Protein AF-A0A929SU99-F1 (afdb_monomer)

Mean predicted aligned error: 10.59 Å

Solvent-accessible surface area (backbone atoms only — not comparable to full-atom values): 3731 Å² total; per-residue (Å²): 122,69,65,66,60,53,49,75,73,48,68,59,95,90,30,57,58,52,69,75,58,53,70,66,58,55,52,54,51,48,53,52,53,53,52,48,15,62,76,49,76,50,62,45,57,76,50,48,67,58,52,51,52,51,50,52,53,71,32,48,44,76,104

Secondary structure (DSSP, 8-state):
-HHHHHHHH-EETTEEEEE---HHHHHHHHHHHHHHHHHTTTGGGGTHHHHHHHHHHHTEEE-

pLDDT: mean 71.85, std 15.58, range [47.81, 91.44]

Structure (mmCIF, N/CA/C/O backbone):
data_AF-A0A929SU99-F1
#
_entry.id   AF-A0A929SU99-F1
#
loop_
_atom_site.group_PDB
_atom_site.id
_atom_site.type_symbol
_atom_site.label_atom_id
_atom_site.label_alt_id
_atom_site.label_comp_id
_atom_site.label_asym_id
_atom_site.label_entity_id
_atom_site.label_seq_id
_atom_site.pdbx_PDB_ins_code
_atom_site.Cartn_x
_atom_site.Cartn_y
_atom_site.Cartn_z
_atom_site.occupancy
_at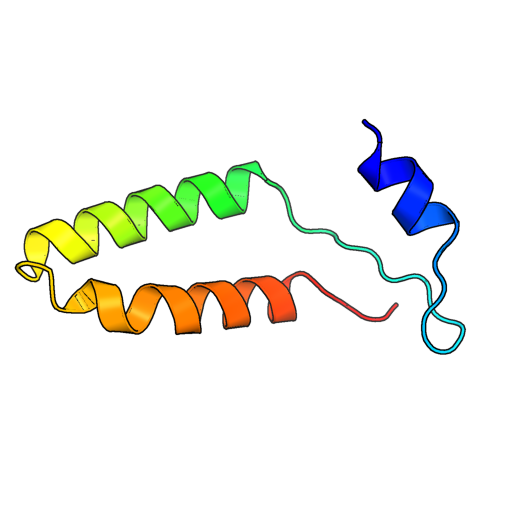om_site.B_iso_or_equiv
_atom_site.auth_seq_id
_atom_site.auth_comp_id
_atom_site.auth_asym_id
_atom_site.auth_atom_id
_atom_site.pdbx_PDB_model_num
ATOM 1 N N . MET A 1 1 ? -9.101 11.092 11.529 1.00 52.16 1 MET A N 1
ATOM 2 C CA . MET A 1 1 ? -9.908 11.414 12.728 1.00 52.16 1 MET A CA 1
ATOM 3 C C . MET A 1 1 ? -11.241 10.659 12.740 1.00 52.16 1 MET A C 1
ATOM 5 O O . MET A 1 1 ? -11.505 10.012 13.735 1.00 52.16 1 MET A O 1
ATOM 9 N N . ILE A 1 2 ? -12.012 10.626 11.643 1.00 54.38 2 ILE A N 1
ATOM 10 C CA . ILE A 1 2 ? -13.308 9.906 11.573 1.00 54.38 2 ILE A CA 1
ATOM 11 C C . ILE A 1 2 ? -13.169 8.369 11.590 1.00 54.38 2 ILE A C 1
ATOM 13 O O . ILE A 1 2 ? -13.902 7.705 12.311 1.00 54.38 2 ILE A O 1
ATOM 17 N N . LYS A 1 3 ? -12.172 7.794 10.900 1.00 49.94 3 LYS A N 1
ATOM 18 C CA . LYS A 1 3 ? -12.005 6.328 10.842 1.00 49.94 3 LYS A CA 1
ATOM 19 C C . LYS A 1 3 ? -11.763 5.655 12.196 1.00 49.94 3 LYS A C 1
ATOM 21 O O . LYS A 1 3 ? -12.223 4.546 12.393 1.00 49.94 3 LYS A O 1
ATOM 26 N N . ARG A 1 4 ? -11.100 6.334 13.142 1.00 51.22 4 ARG A N 1
ATOM 27 C CA . ARG A 1 4 ? -10.804 5.762 14.468 1.00 51.22 4 ARG A CA 1
ATOM 28 C C . ARG A 1 4 ? -12.074 5.502 15.290 1.00 51.22 4 ARG A C 1
ATOM 30 O O . ARG A 1 4 ? -12.091 4.568 16.071 1.00 51.22 4 ARG A O 1
ATOM 37 N N . TRP A 1 5 ? -13.125 6.294 15.072 1.00 59.03 5 TRP A N 1
ATOM 38 C CA . TRP A 1 5 ? -14.422 6.128 15.736 1.00 59.03 5 TRP A CA 1
ATOM 39 C C . TRP A 1 5 ? -15.261 5.003 15.106 1.00 59.03 5 TRP A C 1
ATOM 41 O O . TRP A 1 5 ? -15.981 4.288 15.792 1.00 59.03 5 TRP A O 1
ATOM 51 N N . GLU A 1 6 ? -15.129 4.808 13.795 1.00 53.28 6 GLU A N 1
ATOM 52 C CA . GLU A 1 6 ? -15.862 3.785 13.043 1.00 53.28 6 GLU A CA 1
ATOM 53 C C . GLU A 1 6 ? -15.301 2.371 13.297 1.00 53.28 6 GLU A C 1
ATOM 55 O O . GLU A 1 6 ? -16.061 1.405 13.387 1.00 53.28 6 GLU A O 1
ATOM 60 N N . THR A 1 7 ? -13.983 2.251 13.511 1.00 50.84 7 THR A N 1
ATOM 61 C CA . THR A 1 7 ? -13.330 0.990 13.903 1.00 50.84 7 THR A CA 1
ATOM 62 C C . THR A 1 7 ? -13.630 0.582 15.351 1.00 50.84 7 THR A C 1
ATOM 64 O O . THR A 1 7 ? -13.684 -0.608 15.638 1.00 50.84 7 THR A O 1
ATOM 67 N N . GLU A 1 8 ? -13.877 1.531 16.265 1.00 53.56 8 GLU A N 1
ATOM 68 C CA . GLU A 1 8 ? -14.288 1.222 17.650 1.00 53.56 8 GLU A CA 1
ATOM 69 C C . GLU A 1 8 ? -15.717 0.661 17.746 1.00 53.56 8 GLU A C 1
ATOM 71 O O . GLU A 1 8 ? -16.041 -0.035 18.705 1.00 53.56 8 GLU A O 1
ATOM 76 N N . HIS A 1 9 ? -16.566 0.918 16.746 1.00 52.66 9 HIS A N 1
ATOM 77 C CA . HIS A 1 9 ? -17.963 0.471 16.732 1.00 52.66 9 HIS A CA 1
ATOM 78 C C . HIS A 1 9 ? -18.267 -0.657 15.736 1.00 52.66 9 HIS A C 1
ATOM 80 O O . HIS A 1 9 ? -19.406 -1.128 15.689 1.00 52.66 9 HIS A O 1
ATOM 86 N N . THR A 1 10 ? -17.275 -1.131 14.976 1.00 47.81 10 THR A N 1
ATOM 87 C CA . THR A 1 10 ? -17.464 -2.207 13.993 1.00 47.81 10 THR A CA 1
ATOM 88 C C . THR A 1 10 ? -16.760 -3.478 14.454 1.00 47.81 10 THR A C 1
ATOM 90 O O . THR A 1 10 ? -15.545 -3.617 14.343 1.00 47.81 10 THR A O 1
ATOM 93 N N . TYR A 1 11 ? -17.548 -4.425 14.959 1.00 51.38 11 TYR A N 1
ATOM 94 C CA . TYR A 1 11 ? -17.096 -5.765 15.324 1.00 51.38 11 TYR A CA 1
ATOM 95 C C . TYR A 1 11 ? -17.394 -6.732 14.177 1.00 51.38 11 TYR A C 1
ATOM 97 O O . TYR A 1 11 ? -18.546 -6.856 13.760 1.00 51.38 11 TYR A O 1
ATOM 105 N N . ILE A 1 12 ? -16.378 -7.448 13.693 1.00 54.62 12 ILE A N 1
ATOM 106 C CA . ILE A 1 12 ? -16.550 -8.563 12.754 1.00 54.62 12 ILE A CA 1
ATOM 107 C C . ILE A 1 12 ? -16.223 -9.848 13.522 1.00 54.62 12 ILE A C 1
ATOM 109 O O . ILE A 1 12 ? -15.164 -9.963 14.128 1.00 54.62 12 ILE A O 1
ATOM 113 N N . GLU A 1 13 ? -17.177 -10.782 13.574 1.00 49.81 13 GLU A N 1
ATOM 114 C CA . GLU A 1 13 ? -17.046 -12.084 14.261 1.00 49.81 13 GLU A CA 1
ATOM 115 C C . GLU A 1 13 ? -16.635 -12.018 15.749 1.00 49.81 13 GLU A C 1
ATOM 117 O O . GLU A 1 13 ? -15.934 -12.887 16.263 1.00 49.81 13 GLU A O 1
ATOM 122 N N . GLY A 1 14 ? -17.083 -10.988 16.479 1.00 51.88 14 GLY A N 1
ATOM 123 C CA . GLY A 1 14 ? -16.820 -10.857 17.920 1.00 51.88 14 GLY A CA 1
ATOM 124 C C . GLY A 1 14 ? -15.373 -10.498 18.272 1.00 51.88 14 GLY A C 1
ATOM 125 O O . GLY A 1 14 ? -15.026 -10.477 19.452 1.00 51.88 14 GLY A O 1
ATOM 126 N N . LYS A 1 15 ? -14.545 -10.181 17.271 1.00 50.31 15 LYS A N 1
ATOM 127 C CA . LYS A 1 15 ? -13.169 -9.728 17.453 1.00 50.31 15 LYS A CA 1
ATOM 128 C C . LYS A 1 15 ? -13.006 -8.317 16.907 1.00 50.31 15 LYS A C 1
ATOM 130 O O . LYS A 1 15 ? -13.498 -7.986 15.829 1.00 50.31 15 LYS A O 1
ATOM 135 N N . GLN A 1 16 ? -12.356 -7.463 17.687 1.00 53.38 16 GLN A N 1
ATOM 136 C CA . GLN A 1 16 ? -12.034 -6.112 17.253 1.00 53.38 16 GLN A CA 1
ATOM 137 C C . GLN A 1 16 ? -10.988 -6.215 16.138 1.00 53.38 16 GLN A C 1
ATOM 139 O O . GLN A 1 16 ? -9.942 -6.834 16.319 1.00 53.38 16 GLN A O 1
ATOM 144 N N . LEU A 1 17 ? -11.292 -5.654 14.969 1.00 53.69 17 LEU A N 1
ATOM 145 C CA . LEU A 1 17 ? -10.312 -5.521 13.897 1.00 53.69 17 LEU A CA 1
ATOM 146 C C . LEU A 1 17 ? -9.372 -4.383 14.275 1.00 53.69 17 LEU A C 1
ATOM 148 O O . LEU A 1 17 ? -9.701 -3.207 14.108 1.00 53.69 17 LEU A O 1
ATOM 152 N N . GLU A 1 18 ? -8.216 -4.731 14.825 1.00 54.81 18 GLU A N 1
ATOM 153 C CA . GLU A 1 18 ? -7.166 -3.761 15.077 1.00 54.81 18 GLU A CA 1
ATOM 154 C C . GLU A 1 18 ? -6.373 -3.581 13.784 1.00 54.81 18 GLU A C 1
ATOM 156 O O . GLU A 1 18 ? -5.539 -4.398 13.402 1.00 54.81 18 GLU A O 1
ATOM 161 N N . PHE A 1 19 ? -6.685 -2.510 13.058 1.00 57.53 19 PHE A N 1
ATOM 162 C CA . PHE A 1 19 ? -5.856 -2.088 11.940 1.00 57.53 19 PHE A CA 1
ATOM 163 C C . PHE A 1 19 ? -4.611 -1.402 12.508 1.00 57.53 19 PHE A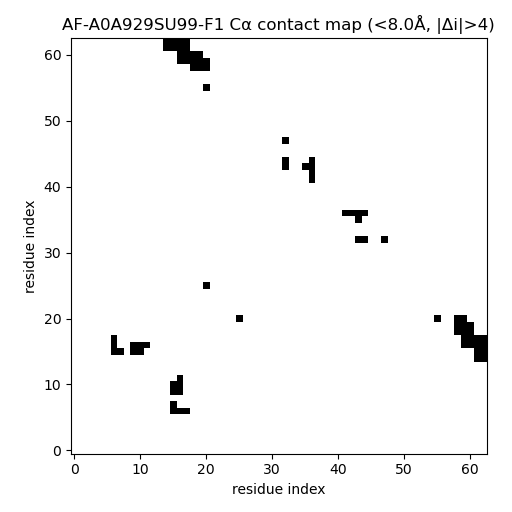 C 1
ATOM 165 O O . PHE A 1 19 ? -4.580 -0.182 12.679 1.00 57.53 19 PHE A O 1
ATOM 172 N N . THR A 1 20 ? -3.582 -2.190 12.815 1.00 60.47 20 THR A N 1
ATOM 173 C CA . THR A 1 20 ? -2.268 -1.707 13.272 1.00 60.47 20 THR A CA 1
ATOM 174 C C . TH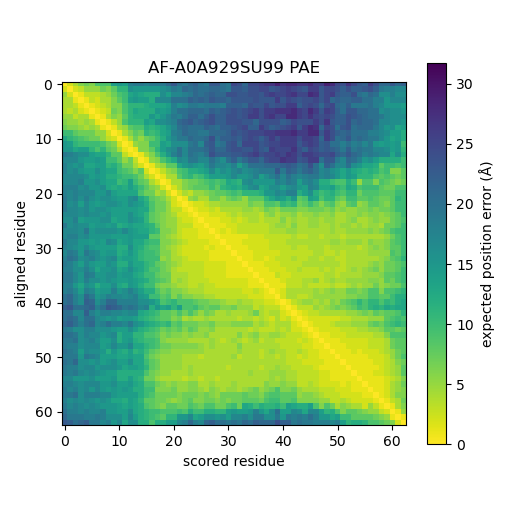R A 1 20 ? -1.408 -1.196 12.105 1.00 60.47 20 THR A C 1
ATOM 176 O O . THR A 1 20 ? -0.189 -1.109 12.208 1.00 60.47 20 THR A O 1
ATOM 179 N N . GLY A 1 21 ? -2.020 -0.869 10.963 1.00 59.66 21 GLY A N 1
ATOM 180 C CA . GLY A 1 21 ? -1.310 -0.349 9.800 1.00 59.66 21 GLY A CA 1
ATOM 181 C C . GLY A 1 21 ? -0.891 1.103 10.010 1.00 59.66 21 GLY A C 1
ATOM 182 O O . GLY A 1 21 ? -1.735 2.004 10.024 1.00 59.66 21 GLY A O 1
ATOM 183 N N . ASP A 1 22 ? 0.415 1.346 10.124 1.00 72.31 22 ASP A N 1
ATOM 184 C CA . ASP A 1 22 ? 0.950 2.704 10.174 1.00 72.31 22 ASP A CA 1
ATOM 185 C C . ASP A 1 22 ? 0.868 3.347 8.772 1.00 72.31 22 ASP A C 1
ATOM 187 O O . ASP A 1 22 ? 1.428 2.819 7.800 1.00 72.31 22 ASP A O 1
ATOM 191 N N . PRO A 1 23 ? 0.180 4.494 8.612 1.00 69.00 23 PRO A N 1
ATOM 192 C CA . PRO A 1 23 ? 0.084 5.170 7.320 1.00 69.00 23 PRO A CA 1
ATOM 193 C C . PRO A 1 23 ? 1.454 5.599 6.760 1.00 69.00 23 PRO A C 1
ATOM 195 O O . PRO A 1 23 ? 1.598 5.737 5.542 1.00 69.00 23 PRO A O 1
ATOM 198 N N . PHE A 1 24 ? 2.472 5.773 7.610 1.00 74.75 24 PHE A N 1
ATOM 199 C CA . PHE A 1 24 ? 3.849 6.053 7.204 1.00 74.75 24 PHE A CA 1
ATOM 200 C C . PHE A 1 24 ? 4.532 4.836 6.564 1.00 74.75 24 PHE A C 1
ATOM 202 O O . PHE A 1 24 ? 5.3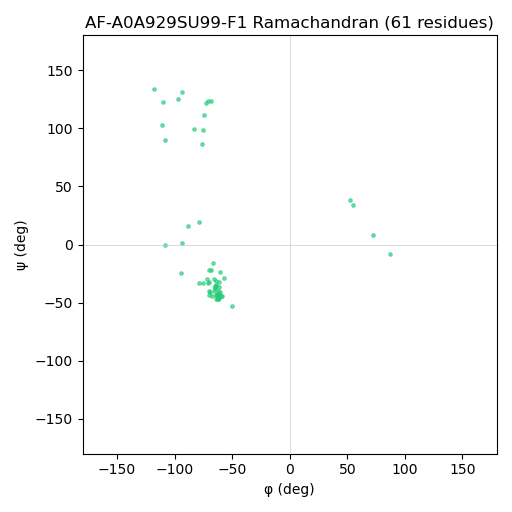27 4.985 5.628 1.00 74.75 24 PHE A O 1
ATOM 209 N N . GLU A 1 25 ? 4.194 3.622 7.009 1.00 77.06 25 GLU A N 1
ATOM 210 C CA . GLU A 1 25 ? 4.707 2.391 6.409 1.00 77.06 25 GLU A CA 1
ATOM 211 C C . GLU A 1 25 ? 4.155 2.210 4.989 1.00 77.06 25 GLU A C 1
ATOM 213 O O . GLU A 1 25 ? 4.915 1.949 4.051 1.00 77.06 25 GLU A O 1
ATOM 218 N N . LEU A 1 26 ? 2.851 2.448 4.802 1.00 80.00 26 LEU A N 1
ATOM 219 C CA . LEU A 1 26 ? 2.218 2.422 3.482 1.00 80.00 26 LEU A CA 1
ATOM 220 C C . LEU A 1 26 ? 2.855 3.452 2.533 1.00 80.00 26 LEU A C 1
ATOM 222 O O . LEU A 1 26 ? 3.168 3.134 1.384 1.00 80.00 26 LEU A O 1
ATOM 226 N N . PHE A 1 27 ? 3.089 4.676 3.016 1.00 82.06 27 PHE A N 1
ATOM 227 C CA . PHE A 1 27 ? 3.707 5.747 2.230 1.00 82.06 27 PHE A CA 1
ATOM 228 C C . PHE A 1 27 ? 5.130 5.385 1.778 1.00 82.06 27 PHE A C 1
ATOM 230 O O . PHE A 1 27 ? 5.488 5.568 0.611 1.00 82.06 27 PHE A O 1
ATOM 237 N N . SER A 1 28 ? 5.916 4.788 2.676 1.00 83.56 28 SER A N 1
ATOM 238 C CA . SER A 1 28 ? 7.274 4.324 2.380 1.00 83.56 28 SER A CA 1
ATOM 239 C C . SER A 1 28 ? 7.284 3.207 1.328 1.00 83.56 28 SER A C 1
ATOM 241 O O . SER A 1 28 ? 8.072 3.253 0.379 1.00 83.56 28 SER A O 1
ATOM 243 N N . LYS A 1 29 ? 6.369 2.228 1.427 1.00 86.00 29 LYS A N 1
ATOM 244 C CA . LYS A 1 29 ? 6.225 1.158 0.418 1.00 86.00 29 LYS A CA 1
ATOM 245 C C . LYS A 1 29 ? 5.769 1.700 -0.937 1.00 86.00 29 LYS A C 1
ATOM 247 O O . LYS A 1 29 ? 6.270 1.247 -1.967 1.00 86.00 29 LYS A O 1
ATOM 252 N N . TYR A 1 30 ? 4.891 2.703 -0.946 1.00 85.62 30 TYR A N 1
ATOM 253 C CA . TYR A 1 30 ? 4.411 3.331 -2.176 1.00 85.62 30 TYR A CA 1
ATOM 254 C C . T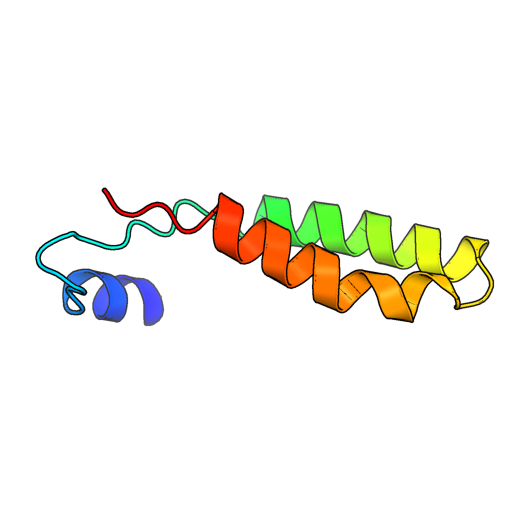YR A 1 30 ? 5.544 4.005 -2.962 1.00 85.62 30 TYR A C 1
ATOM 256 O O . TYR A 1 30 ? 5.636 3.808 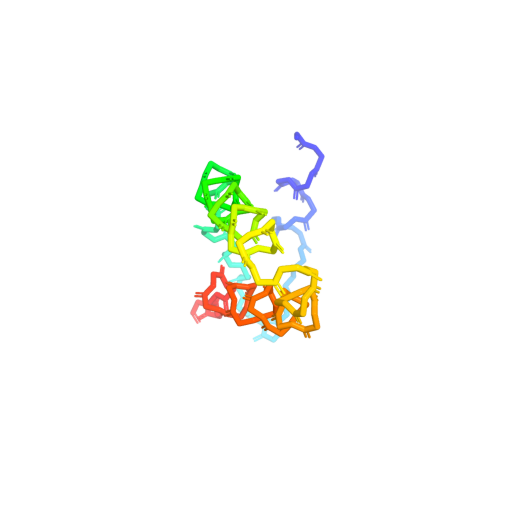-4.172 1.00 85.62 30 TYR A O 1
ATOM 264 N N . ILE A 1 31 ? 6.455 4.718 -2.284 1.00 89.44 31 ILE A N 1
ATOM 265 C CA . ILE A 1 31 ? 7.654 5.316 -2.904 1.00 89.44 31 ILE A CA 1
ATOM 266 C C . ILE A 1 31 ? 8.532 4.246 -3.565 1.00 89.44 31 ILE A C 1
ATOM 268 O O . ILE A 1 31 ? 8.969 4.420 -4.705 1.00 89.44 31 ILE A O 1
ATOM 272 N N . ILE A 1 32 ? 8.753 3.118 -2.882 1.00 88.31 32 ILE A N 1
ATOM 273 C CA . ILE A 1 32 ? 9.550 2.001 -3.408 1.00 88.31 32 ILE A CA 1
ATOM 274 C C . ILE A 1 32 ? 8.892 1.417 -4.665 1.00 88.31 32 ILE A C 1
ATOM 276 O O . ILE A 1 32 ? 9.560 1.226 -5.681 1.00 88.31 32 ILE A O 1
ATOM 280 N N . TRP A 1 33 ? 7.581 1.167 -4.641 1.00 88.69 33 TRP A N 1
ATOM 281 C CA . TRP A 1 33 ? 6.859 0.647 -5.807 1.00 88.69 33 TRP A CA 1
ATOM 282 C C . TRP A 1 33 ? 6.849 1.626 -6.982 1.00 88.69 33 TRP A C 1
ATOM 284 O O . TRP A 1 33 ? 6.968 1.198 -8.132 1.00 88.69 33 TRP A O 1
ATOM 294 N N . TRP A 1 34 ? 6.769 2.928 -6.707 1.00 87.94 34 TRP A N 1
ATOM 295 C CA . TRP A 1 34 ? 6.882 3.973 -7.724 1.00 87.94 34 TRP A CA 1
ATOM 296 C C . TRP A 1 34 ? 8.253 3.944 -8.407 1.00 87.94 34 TRP A C 1
ATOM 298 O O . TRP A 1 34 ? 8.340 3.926 -9.635 1.00 87.94 34 TRP A O 1
ATOM 308 N N . PHE A 1 35 ? 9.325 3.838 -7.620 1.00 91.25 35 PHE A N 1
ATOM 309 C CA . PHE A 1 35 ? 10.691 3.733 -8.130 1.00 91.25 35 PHE A CA 1
ATOM 310 C C . PHE A 1 35 ? 10.910 2.462 -8.969 1.00 91.25 35 PHE A C 1
ATOM 312 O O . PHE A 1 35 ? 11.446 2.532 -10.075 1.00 91.25 35 PHE A O 1
ATOM 319 N N . LEU A 1 36 ? 10.417 1.307 -8.503 1.00 89.81 36 LEU A N 1
ATOM 320 C CA . LEU A 1 36 ? 10.446 0.054 -9.270 1.00 89.81 36 LEU A CA 1
ATOM 321 C C . LEU A 1 36 ? 9.657 0.147 -10.581 1.00 89.81 36 LEU A C 1
ATOM 323 O O . LEU A 1 36 ? 10.074 -0.413 -11.596 1.00 89.81 36 LEU A O 1
ATOM 327 N N . THR A 1 37 ? 8.538 0.870 -10.587 1.00 88.75 37 THR A N 1
ATOM 328 C CA . THR A 1 37 ? 7.731 1.087 -11.795 1.00 88.75 37 THR A CA 1
ATOM 329 C C . THR A 1 37 ? 8.486 1.910 -12.828 1.00 88.75 37 THR A C 1
ATOM 331 O O . THR A 1 37 ? 8.466 1.555 -14.001 1.00 88.75 37 THR A O 1
ATOM 334 N N . ILE A 1 38 ? 9.223 2.941 -12.407 1.00 91.19 38 ILE A N 1
ATOM 335 C CA . ILE A 1 38 ? 10.068 3.734 -13.311 1.00 91.19 38 ILE A CA 1
ATOM 336 C C . ILE A 1 38 ? 11.191 2.874 -13.908 1.00 91.19 38 ILE A C 1
ATOM 338 O O . ILE A 1 38 ? 11.388 2.884 -15.120 1.00 91.19 38 ILE A O 1
ATOM 342 N N . ILE A 1 39 ? 11.892 2.088 -13.083 1.00 91.44 39 ILE A N 1
ATOM 343 C CA . ILE A 1 39 ? 13.024 1.254 -13.535 1.00 91.44 39 ILE A CA 1
ATOM 344 C C . ILE A 1 39 ? 12.582 0.160 -14.511 1.00 91.44 39 ILE A C 1
ATOM 346 O O . ILE A 1 39 ? 13.291 -0.161 -15.460 1.00 91.44 39 ILE A O 1
ATOM 350 N N . THR A 1 40 ? 11.407 -0.423 -14.285 1.00 89.06 40 THR A N 1
ATOM 351 C CA . THR A 1 40 ? 10.871 -1.515 -15.111 1.00 89.06 40 THR A CA 1
ATOM 352 C C . THR A 1 40 ? 10.059 -1.023 -16.312 1.00 89.06 40 THR A C 1
ATOM 354 O O . THR A 1 40 ? 9.303 -1.805 -16.887 1.00 89.06 40 THR A O 1
ATOM 357 N N . PHE A 1 41 ? 10.176 0.258 -16.692 1.00 88.38 41 PHE A N 1
ATOM 358 C CA . PHE A 1 41 ? 9.405 0.872 -17.784 1.00 88.38 41 PHE A CA 1
ATOM 359 C C . PHE A 1 41 ? 7.884 0.667 -17.649 1.00 88.38 41 PHE A C 1
ATOM 361 O O . PHE A 1 41 ? 7.174 0.427 -18.621 1.00 88.38 41 PHE A O 1
ATOM 368 N N . GLY A 1 42 ? 7.363 0.734 -16.425 1.00 82.38 42 GLY A N 1
ATOM 369 C CA . GLY A 1 42 ? 5.932 0.625 -16.148 1.00 82.38 42 GLY A CA 1
ATOM 370 C C . GLY A 1 42 ? 5.412 -0.802 -15.969 1.00 82.38 42 GLY A C 1
ATOM 371 O O . GLY A 1 42 ? 4.277 -0.964 -15.524 1.00 82.38 42 GLY A O 1
ATOM 372 N N . ILE A 1 43 ? 6.214 -1.840 -16.228 1.00 88.94 43 ILE A N 1
ATOM 373 C CA . ILE A 1 43 ? 5.775 -3.247 -16.132 1.00 88.94 43 ILE A CA 1
ATOM 374 C C . ILE A 1 43 ? 5.398 -3.621 -14.690 1.00 88.94 43 ILE A C 1
ATOM 376 O O . ILE A 1 43 ? 4.436 -4.354 -14.460 1.00 88.94 43 ILE A O 1
ATOM 380 N N . TYR A 1 44 ? 6.099 -3.069 -13.697 1.00 86.44 44 TYR A N 1
ATOM 381 C CA . TYR A 1 44 ? 5.825 -3.351 -12.287 1.00 86.44 44 TYR A CA 1
ATOM 382 C C . TYR A 1 44 ? 4.465 -2.827 -11.795 1.00 86.44 44 TYR A C 1
ATOM 384 O O . TYR A 1 44 ? 3.971 -3.300 -10.771 1.00 86.44 44 TYR 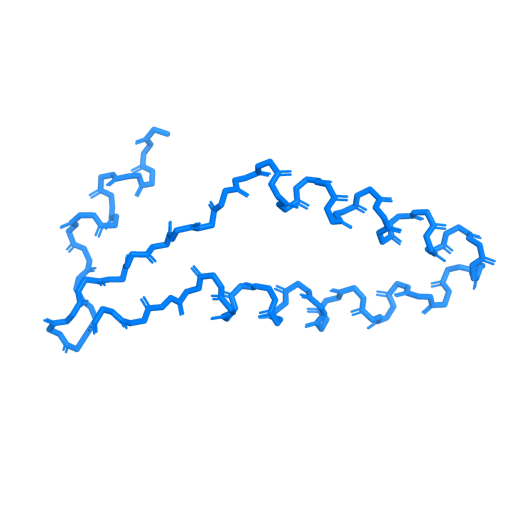A O 1
ATOM 392 N N . SER A 1 45 ? 3.810 -1.922 -12.536 1.00 82.25 45 SER A N 1
ATOM 393 C CA . SER A 1 45 ? 2.481 -1.393 -12.183 1.00 82.25 45 SER A CA 1
ATOM 394 C C . SER A 1 45 ? 1.418 -2.488 -12.024 1.00 82.25 45 SER A C 1
ATOM 396 O O . SER A 1 45 ? 0.527 -2.360 -11.187 1.00 82.25 45 SER A O 1
ATOM 398 N N . LEU A 1 46 ? 1.562 -3.607 -12.743 1.00 87.88 46 LEU A N 1
ATOM 399 C CA . LEU A 1 46 ? 0.673 -4.770 -12.645 1.00 87.88 46 LEU A CA 1
ATOM 400 C C . LEU A 1 46 ? 0.793 -5.516 -11.304 1.00 87.88 46 LEU A C 1
ATOM 402 O O . LEU A 1 46 ? -0.134 -6.210 -10.893 1.00 87.8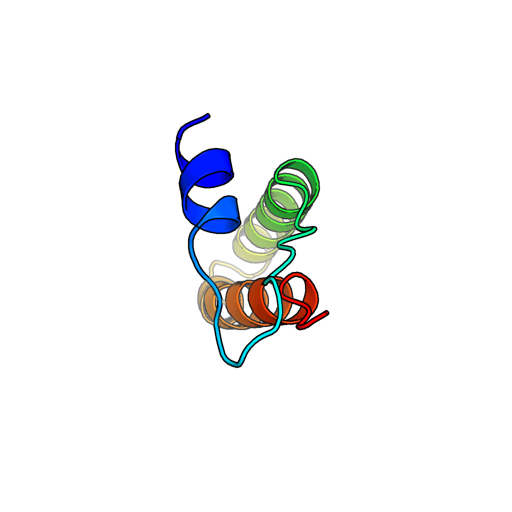8 46 LEU A O 1
ATOM 406 N N . VAL A 1 47 ? 1.919 -5.365 -10.603 1.00 86.62 47 VAL A N 1
ATOM 407 C CA . VAL A 1 47 ? 2.229 -6.069 -9.347 1.00 86.62 47 VAL A CA 1
ATOM 408 C C . VAL A 1 47 ? 1.843 -5.237 -8.117 1.00 86.62 47 VAL A C 1
ATOM 410 O O . VAL A 1 47 ? 1.542 -5.796 -7.060 1.00 86.62 47 VAL A O 1
ATOM 413 N N . ILE A 1 48 ? 1.782 -3.908 -8.259 1.00 85.75 48 ILE A N 1
ATOM 414 C CA . ILE A 1 48 ? 1.364 -2.965 -7.208 1.00 85.75 48 ILE A CA 1
ATOM 415 C C . ILE A 1 48 ? 0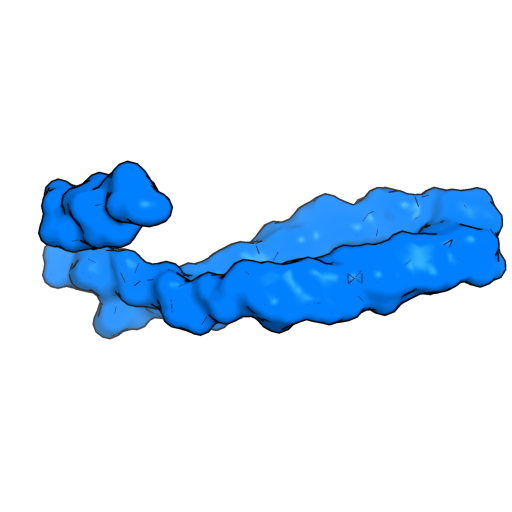.034 -3.351 -6.536 1.00 85.75 48 ILE A C 1
ATOM 417 O O . ILE A 1 48 ? 0.025 -3.460 -5.309 1.00 85.75 48 ILE A O 1
ATOM 421 N N . PRO A 1 49 ? -1.081 -3.595 -7.259 1.00 85.06 49 PRO A N 1
ATOM 422 C CA . PRO A 1 49 ? -2.364 -3.890 -6.613 1.00 85.06 49 PRO A CA 1
ATOM 423 C C . PRO A 1 49 ? -2.338 -5.196 -5.808 1.00 85.06 49 PRO A C 1
ATOM 425 O O . PRO A 1 49 ? -3.009 -5.304 -4.783 1.00 85.06 49 PRO A O 1
ATOM 428 N N . VAL A 1 50 ? -1.537 -6.179 -6.233 1.00 87.56 50 VAL A N 1
ATOM 429 C CA . VAL A 1 50 ? -1.366 -7.445 -5.507 1.00 87.56 50 VAL A CA 1
ATOM 430 C C . VAL A 1 50 ? -0.600 -7.216 -4.205 1.00 87.56 50 VAL A C 1
ATOM 432 O O . VAL A 1 50 ? -1.008 -7.717 -3.159 1.00 87.56 50 VAL A O 1
ATOM 435 N N . ARG A 1 51 ? 0.472 -6.417 -4.240 1.00 84.62 51 ARG A N 1
ATOM 436 C CA . ARG A 1 51 ? 1.259 -6.102 -3.039 1.00 84.62 51 ARG A CA 1
ATOM 437 C C . ARG A 1 51 ? 0.528 -5.197 -2.059 1.00 84.62 51 ARG A C 1
ATOM 439 O O . ARG A 1 51 ? 0.712 -5.350 -0.857 1.00 84.62 51 ARG A O 1
ATOM 446 N N . LEU A 1 52 ? -0.323 -4.301 -2.557 1.00 85.19 52 LEU A N 1
ATOM 447 C CA . LEU A 1 52 ? -1.198 -3.493 -1.714 1.00 85.19 52 LEU A CA 1
ATOM 448 C C . LEU A 1 52 ? -2.170 -4.382 -0.932 1.00 85.19 52 LEU A C 1
ATOM 450 O O . LEU A 1 52 ? -2.260 -4.246 0.282 1.00 85.19 52 LEU A O 1
ATOM 454 N N . LYS A 1 53 ? -2.815 -5.346 -1.605 1.00 83.00 53 LYS A N 1
ATOM 455 C CA . LYS A 1 53 ? -3.687 -6.323 -0.938 1.00 83.00 53 LYS A CA 1
ATOM 456 C C . LYS A 1 53 ? -2.939 -7.199 0.065 1.00 83.00 53 LYS A C 1
ATOM 458 O O . LYS A 1 53 ? -3.471 -7.464 1.132 1.00 83.00 53 LYS A O 1
ATOM 463 N N . GLN A 1 54 ? -1.722 -7.643 -0.255 1.00 82.81 54 GLN A N 1
ATOM 464 C CA . GLN A 1 54 ? -0.900 -8.402 0.696 1.00 82.81 54 GLN A CA 1
ATOM 465 C C . GLN A 1 54 ? -0.588 -7.584 1.948 1.00 82.81 54 GLN A C 1
ATOM 467 O O . GLN A 1 54 ? -0.773 -8.083 3.050 1.00 82.81 54 GLN A O 1
ATOM 472 N N . TRP A 1 55 ? -0.190 -6.320 1.785 1.00 82.56 55 TRP A N 1
ATOM 473 C CA . TRP A 1 55 ? 0.068 -5.434 2.916 1.00 82.56 55 TRP A CA 1
ATOM 474 C C . TRP A 1 55 ? -1.198 -5.176 3.739 1.00 82.56 55 TRP A C 1
ATOM 476 O O . TRP A 1 55 ? -1.145 -5.222 4.962 1.00 82.56 55 TRP A O 1
ATOM 486 N N . GLU A 1 56 ? -2.338 -4.948 3.085 1.00 77.31 56 GLU A N 1
ATOM 487 C CA . GLU A 1 56 ? -3.623 -4.747 3.760 1.00 77.31 56 GLU A CA 1
ATOM 488 C C . GLU A 1 56 ? -4.016 -5.976 4.588 1.00 77.31 56 GLU A C 1
ATOM 490 O O . GLU A 1 56 ? -4.432 -5.821 5.728 1.00 77.31 56 GLU A O 1
ATOM 495 N N . VAL A 1 57 ? -3.803 -7.190 4.069 1.00 77.19 57 VAL A N 1
ATOM 496 C CA . VAL A 1 57 ? -4.047 -8.445 4.800 1.00 77.19 57 VAL A CA 1
ATOM 497 C C . VAL A 1 57 ? -3.042 -8.656 5.938 1.00 77.19 57 VAL A C 1
ATOM 499 O O . VAL A 1 57 ? -3.443 -9.059 7.021 1.00 77.19 57 VAL A O 1
ATOM 502 N N . GLU A 1 58 ? -1.756 -8.360 5.738 1.00 73.38 58 GLU A N 1
ATOM 503 C CA . GLU A 1 58 ? -0.730 -8.470 6.792 1.00 73.38 58 GLU A CA 1
ATOM 504 C C . GLU A 1 58 ? -0.977 -7.503 7.960 1.00 73.38 58 GLU A C 1
ATOM 506 O O . GLU A 1 58 ? -0.721 -7.847 9.113 1.00 73.38 58 GLU A O 1
ATOM 511 N N . ASN A 1 59 ? -1.487 -6.305 7.659 1.00 68.94 59 ASN A N 1
ATOM 512 C CA . ASN A 1 59 ? -1.768 -5.246 8.634 1.00 68.94 59 ASN A CA 1
ATOM 513 C C . ASN A 1 59 ? -3.217 -5.259 9.142 1.00 68.94 59 ASN A C 1
ATOM 515 O O . ASN A 1 59 ? -3.595 -4.417 9.956 1.00 68.94 59 ASN A O 1
ATOM 519 N N . THR A 1 60 ? -4.023 -6.212 8.674 1.00 63.28 60 THR A N 1
ATOM 520 C CA . THR A 1 60 ? -5.356 -6.496 9.201 1.00 63.28 60 THR A CA 1
ATOM 521 C C . THR A 1 60 ? -5.272 -7.811 9.956 1.00 63.28 60 THR A C 1
ATOM 523 O O . THR A 1 60 ? -5.451 -8.886 9.387 1.00 63.28 60 THR A O 1
ATOM 526 N N . GLN A 1 61 ? -4.969 -7.734 11.249 1.00 56.69 61 GLN A N 1
ATOM 527 C CA . GLN A 1 61 ? -5.016 -8.905 12.114 1.00 56.69 61 GLN A CA 1
ATOM 528 C C . GLN A 1 61 ? -6.381 -8.976 12.798 1.00 56.69 61 GLN A C 1
ATOM 530 O O . GLN A 1 61 ? -6.884 -7.993 13.341 1.00 56.69 61 GLN A O 1
ATOM 535 N N . PHE A 1 62 ? -6.997 -10.157 12.754 1.00 52.28 62 PHE A N 1
ATOM 536 C CA . PHE A 1 62 ? -8.071 -10.487 13.682 1.00 52.28 62 PHE A CA 1
ATOM 537 C C . PHE A 1 62 ? -7.418 -10.683 15.053 1.00 52.28 62 PHE A C 1
ATOM 539 O O . PHE A 1 62 ? -6.496 -11.496 15.157 1.00 52.28 62 PHE A O 1
ATOM 546 N N . ALA A 1 63 ? -7.857 -9.927 16.065 1.00 49.41 63 ALA A N 1
ATOM 547 C CA . ALA A 1 63 ? -7.383 -10.074 17.445 1.00 49.41 63 ALA A CA 1
ATOM 548 C C . ALA A 1 63 ? -7.568 -11.503 18.000 1.00 49.41 63 ALA A C 1
ATOM 550 O O . ALA A 1 63 ? -8.299 -12.316 17.389 1.00 49.41 63 ALA A O 1
#

Radius of gyration: 14.98 Å; Cα contacts (8 Å, |Δi|>4): 39; chains: 1; bounding box: 31×24×36 Å

Foldseek 3Di:
DVVVVVQVPDDDPNFRFPQQDDVVVVVVVVVVLVVVCVVVVNPSVVVVVVVVVVSSVVSGDGD

Sequence (63 aa):
MIKRWETEHTYIEGKQLEFTGDPFELFSKYIIWWFLTIITFGIYSLVIPVRLKQWEVENTQFA